Protein AF-A0AAD1RYR6-F1 (afdb_monomer)

Mean predicted aligned error: 15.23 Å

Foldseek 3Di:
DVQLVVLLVVLVVVVVVVVCVVCVDDDDDDDSVVVLVVLVVVLVVDDDVSVVVSCVSSPPPPPPPPPPVPPDDPPDPPPPPDPPPPPPPPPPPDD

Sequence (95 aa):
MASVNKSINTFSLNLYKELSSSNNEKSVFCSPISVASVLSMLNLGARGDTQRQIKKVLEFGEFTEARVKPPNRCENPAQGIQQTQRVQKQTVISL

Solvent-accessible surface area (backbone atoms only — not comparable to full-atom values): 6181 Å² total; per-residue (Å²): 115,71,66,58,56,50,22,50,48,55,35,34,53,52,52,49,49,55,51,46,74,74,37,85,88,57,92,85,83,82,60,54,68,61,54,51,49,53,49,52,57,46,35,75,75,41,62,73,68,60,22,53,49,46,48,58,60,49,44,56,74,82,72,69,70,70,79,72,67,70,80,71,73,88,76,60,101,77,85,80,83,78,82,88,71,73,78,76,73,68,81,78,79,82,128

InterPro domains:
  IPR023796 Serpin domain [PF00079] (7-72)
  IPR036186 Serpin superfamily [SSF56574] (2-65)
  IPR042178 Serpin superfamily, domain 1 [G3DSA:3.30.497.10] (1-94)

Organism: Pelobates cultripes (NCBI:txid61616)

Nearest PDB structures (foldseek):
  1hle-assembly1_A-2  TM=9.417E-01  e=2.358E-02  Equus caballus
  2h4p-assembly1_A  TM=8.601E-01  e=2.073E-02  Gallus gallus
  2h4q-assembly1_A  TM=8.969E-01  e=2.358E-02  Gallus gallus
  1m93-assembly1_A  TM=9.472E-01  e=4.487E-02  Cowpox virus
  1wz9-assembly2_B  TM=8.668E-01  e=8.539E-02  Homo sapiens

pLDDT: mean 72.31, std 17.41, range [44.0, 92.62]

Structure (mmCIF, N/CA/C/O backbone):
data_AF-A0AAD1RYR6-F1
#
_entry.id   AF-A0AAD1RYR6-F1
#
loop_
_atom_site.group_PDB
_atom_site.id
_atom_site.type_symbol
_atom_site.label_atom_id
_atom_site.label_alt_id
_atom_site.label_comp_id
_atom_site.label_asym_id
_atom_site.label_entity_id
_atom_site.label_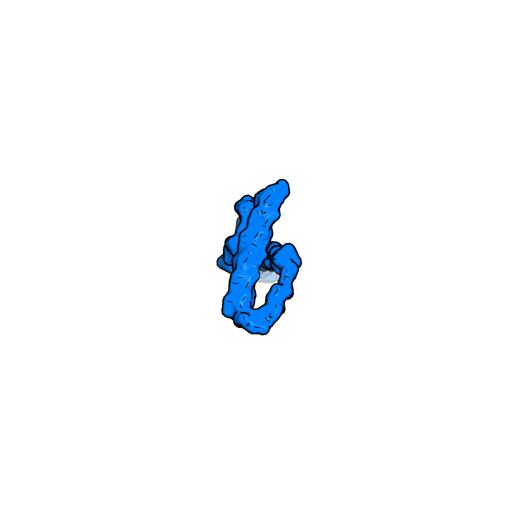seq_id
_atom_site.pdbx_PDB_ins_code
_atom_site.Cartn_x
_atom_site.Cartn_y
_atom_site.Cartn_z
_atom_site.occupancy
_atom_site.B_iso_or_equiv
_atom_site.auth_seq_id
_atom_site.auth_comp_id
_atom_site.auth_asym_id
_atom_site.auth_atom_id
_atom_site.pdbx_PDB_model_num
ATOM 1 N N . MET A 1 1 ? 13.921 8.420 4.347 1.00 57.31 1 MET A N 1
ATOM 2 C CA . MET A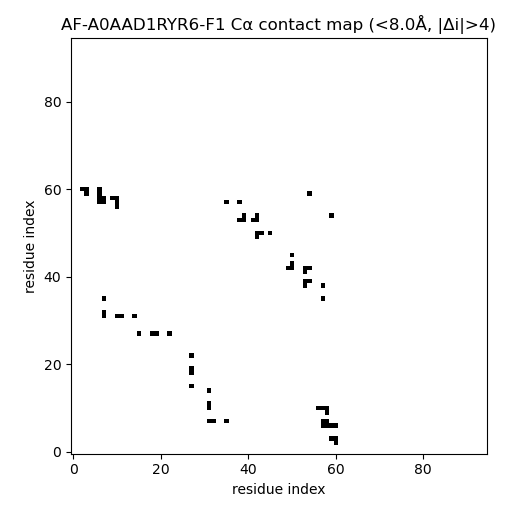 1 1 ? 12.772 7.570 4.747 1.00 57.31 1 MET A CA 1
ATOM 3 C C . MET A 1 1 ? 11.429 8.310 4.840 1.00 57.31 1 MET A C 1
ATOM 5 O O . MET A 1 1 ? 10.404 7.646 4.847 1.00 57.31 1 MET A O 1
ATOM 9 N N . ALA A 1 2 ? 11.385 9.652 4.832 1.00 66.62 2 ALA A N 1
ATOM 10 C CA . ALA A 1 2 ? 10.127 10.412 4.931 1.00 66.62 2 ALA A CA 1
ATOM 11 C C . ALA A 1 2 ? 9.098 10.120 3.813 1.00 66.62 2 ALA A C 1
ATOM 13 O O . ALA A 1 2 ? 7.899 10.139 4.071 1.00 66.62 2 ALA A O 1
ATOM 14 N N . SER A 1 3 ? 9.556 9.801 2.594 1.00 75.56 3 SER A N 1
ATOM 15 C CA . SER A 1 3 ? 8.677 9.482 1.455 1.00 75.56 3 SER A CA 1
ATOM 16 C C . SER A 1 3 ? 7.868 8.195 1.671 1.00 75.56 3 SER A C 1
ATOM 18 O O . SER A 1 3 ? 6.664 8.175 1.447 1.0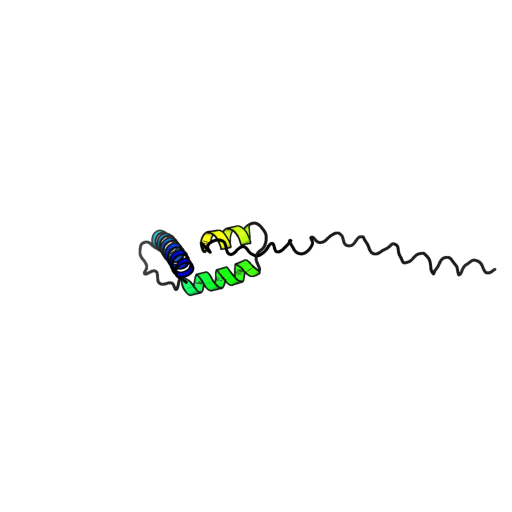0 75.56 3 SER A O 1
ATOM 20 N N . VAL A 1 4 ? 8.500 7.145 2.210 1.00 80.81 4 VAL A N 1
ATOM 21 C CA . VAL A 1 4 ? 7.856 5.839 2.448 1.00 80.81 4 VAL A CA 1
ATOM 22 C C . VAL A 1 4 ? 6.765 5.947 3.510 1.00 80.81 4 VAL A C 1
ATOM 24 O O . VAL A 1 4 ? 5.663 5.446 3.312 1.00 80.81 4 VAL A O 1
ATOM 27 N N . ASN A 1 5 ? 7.036 6.661 4.607 1.00 83.94 5 ASN A N 1
ATOM 28 C CA . ASN A 1 5 ? 6.039 6.886 5.655 1.00 83.94 5 ASN A CA 1
ATOM 29 C C . ASN A 1 5 ? 4.828 7.664 5.127 1.00 83.94 5 ASN A C 1
ATOM 31 O O . ASN A 1 5 ? 3.702 7.364 5.511 1.00 83.94 5 ASN A O 1
ATOM 35 N N . LYS A 1 6 ? 5.049 8.635 4.229 1.00 85.62 6 LYS A N 1
ATOM 36 C CA . LYS A 1 6 ? 3.968 9.383 3.581 1.00 85.62 6 LYS A CA 1
ATOM 37 C C . LYS A 1 6 ? 3.103 8.459 2.718 1.00 85.62 6 LYS A C 1
ATOM 39 O O . LYS A 1 6 ? 1.898 8.431 2.930 1.00 85.62 6 LYS A O 1
ATOM 44 N N . SER A 1 7 ? 3.710 7.670 1.830 1.00 86.19 7 SER A N 1
ATOM 45 C CA . SER A 1 7 ? 2.999 6.712 0.970 1.00 86.19 7 SER A CA 1
ATOM 46 C C . SER A 1 7 ? 2.204 5.679 1.770 1.00 86.19 7 SER A C 1
ATOM 48 O O . SER A 1 7 ? 1.020 5.478 1.516 1.00 86.19 7 SER A O 1
ATOM 50 N N . ILE A 1 8 ? 2.825 5.064 2.785 1.00 88.00 8 ILE A N 1
ATOM 51 C CA . ILE A 1 8 ? 2.154 4.081 3.646 1.00 88.00 8 ILE A CA 1
ATOM 52 C C . ILE A 1 8 ? 0.993 4.735 4.392 1.00 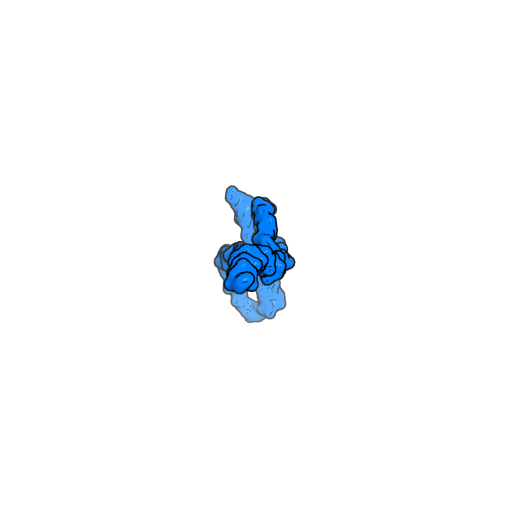88.00 8 ILE A C 1
ATOM 54 O O . ILE A 1 8 ? -0.070 4.129 4.481 1.00 88.00 8 ILE A O 1
ATOM 58 N N . ASN A 1 9 ? 1.151 5.960 4.903 1.00 89.44 9 ASN A N 1
ATOM 59 C CA . ASN A 1 9 ? 0.072 6.663 5.594 1.00 89.44 9 ASN A CA 1
ATOM 60 C C . ASN A 1 9 ? -1.105 6.955 4.648 1.00 89.44 9 ASN A C 1
ATOM 62 O O . ASN A 1 9 ? -2.238 6.601 4.968 1.00 89.44 9 ASN A O 1
ATOM 66 N N . THR A 1 10 ? -0.856 7.493 3.450 1.00 89.56 10 THR A N 1
ATOM 67 C CA . THR A 1 10 ? -1.932 7.726 2.475 1.00 89.56 10 THR A CA 1
ATOM 68 C C . THR A 1 10 ? -2.644 6.428 2.093 1.00 89.56 10 THR A C 1
ATOM 70 O O . THR A 1 10 ? -3.874 6.370 2.123 1.00 89.56 10 THR A O 1
ATOM 73 N N . PHE A 1 11 ? -1.886 5.363 1.807 1.00 89.69 11 PHE A N 1
ATOM 74 C CA . PHE A 1 11 ? -2.439 4.037 1.541 1.00 89.69 11 PHE A CA 1
ATOM 75 C C . PHE A 1 11 ? -3.288 3.533 2.717 1.00 89.69 11 PHE A C 1
ATOM 77 O O . PHE A 1 11 ? -4.408 3.076 2.508 1.00 89.69 11 PHE A O 1
ATOM 84 N N . SER A 1 12 ? -2.796 3.673 3.952 1.00 90.50 12 SER A N 1
ATOM 85 C CA . SER A 1 12 ? -3.505 3.265 5.175 1.00 90.50 12 SER A CA 1
ATOM 86 C C . SER A 1 12 ? -4.842 3.984 5.319 1.00 90.50 12 SER A C 1
ATOM 88 O O . SER A 1 12 ? -5.852 3.353 5.620 1.00 90.50 12 SER A O 1
ATOM 90 N N . LEU A 1 13 ? -4.856 5.299 5.088 1.00 90.75 13 LEU A N 1
ATOM 91 C CA . LEU A 1 13 ? -6.065 6.114 5.171 1.00 90.75 13 LEU A CA 1
ATOM 92 C C . LEU A 1 13 ? -7.075 5.727 4.090 1.00 90.75 13 LEU A C 1
ATOM 94 O O . LEU A 1 13 ? -8.263 5.626 4.383 1.00 90.75 13 LEU A O 1
ATOM 98 N N . ASN A 1 14 ? -6.615 5.486 2.861 1.00 90.38 14 ASN A N 1
ATOM 99 C CA . ASN A 1 14 ? -7.479 5.045 1.768 1.00 90.38 14 ASN A CA 1
ATOM 100 C C . ASN A 1 14 ? -8.050 3.646 2.042 1.00 90.38 14 ASN A C 1
ATOM 102 O O . ASN A 1 14 ? -9.252 3.442 1.907 1.00 90.38 14 ASN A O 1
ATOM 106 N N . LEU A 1 15 ? -7.219 2.712 2.514 1.00 89.75 15 LEU A N 1
ATOM 107 C CA . LEU A 1 15 ? -7.645 1.371 2.907 1.00 89.75 15 LEU A CA 1
ATOM 108 C C . LEU A 1 15 ? -8.690 1.424 4.027 1.00 89.75 15 LEU A C 1
ATOM 110 O O . LEU A 1 15 ? -9.718 0.761 3.942 1.00 89.75 15 LEU A O 1
ATOM 114 N N . TYR A 1 16 ? -8.449 2.227 5.065 1.00 89.81 16 TYR A N 1
ATOM 115 C CA . TYR A 1 16 ? -9.380 2.348 6.182 1.00 89.81 16 TYR A CA 1
ATOM 116 C C . TYR A 1 16 ? -10.701 2.99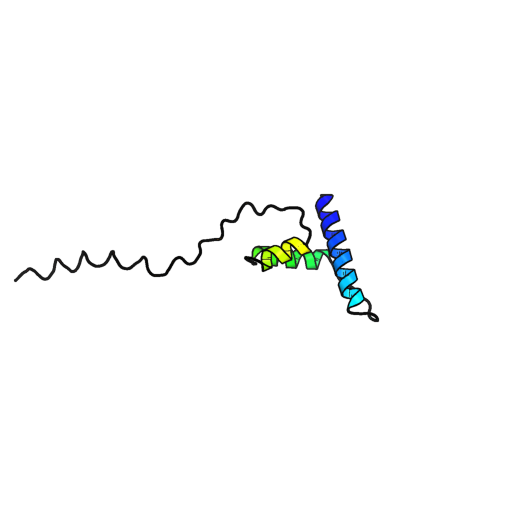4 5.760 1.00 89.81 16 TYR A C 1
ATOM 118 O O . TYR A 1 16 ? -11.753 2.543 6.199 1.00 89.81 16 TYR A O 1
ATOM 126 N N . LYS A 1 17 ? -10.667 4.002 4.875 1.00 89.88 17 LYS A N 1
ATOM 127 C CA . LYS A 1 17 ? -11.880 4.593 4.294 1.00 89.88 17 LYS A CA 1
ATOM 128 C C . LYS A 1 17 ? -12.717 3.534 3.585 1.00 89.88 17 LYS A C 1
ATOM 130 O O . LYS A 1 17 ? -13.869 3.360 3.961 1.00 89.88 17 LYS A O 1
ATOM 135 N N . GLU A 1 18 ? -12.124 2.772 2.669 1.00 89.56 18 GLU A N 1
ATOM 136 C CA . GLU A 1 18 ? -12.823 1.698 1.949 1.00 89.56 18 GLU A CA 1
ATOM 137 C C . GLU A 1 18 ? -13.386 0.633 2.900 1.00 89.56 18 GLU A C 1
ATOM 139 O O . GLU A 1 18 ? -14.556 0.255 2.816 1.00 89.56 18 GLU A O 1
ATOM 144 N N . LEU A 1 19 ? -12.585 0.195 3.876 1.00 87.88 19 LEU A N 1
ATOM 145 C CA . LEU A 1 19 ? -13.031 -0.781 4.868 1.00 87.88 19 LEU A CA 1
ATOM 146 C C . LEU A 1 19 ? -14.171 -0.235 5.737 1.00 87.88 19 LEU A C 1
ATOM 148 O O . LEU A 1 19 ? -15.132 -0.960 5.990 1.00 87.88 19 LEU A O 1
ATOM 152 N N . SER A 1 20 ? -14.106 1.032 6.150 1.00 85.38 20 SER A N 1
ATOM 153 C CA . SER A 1 20 ? -15.154 1.679 6.945 1.00 85.38 20 SER A CA 1
ATOM 154 C C . SER A 1 20 ? -16.449 1.870 6.154 1.00 85.38 20 SER A C 1
ATOM 156 O O . SER A 1 20 ? -17.524 1.581 6.670 1.00 85.38 20 SER A O 1
ATOM 158 N N . SER A 1 21 ? -16.352 2.254 4.876 1.00 85.31 21 SER A N 1
ATOM 159 C CA . SER A 1 21 ? -17.500 2.368 3.975 1.00 85.31 21 SER A CA 1
ATOM 160 C C . SER A 1 21 ? -18.160 1.011 3.722 1.00 85.31 21 SER A C 1
ATOM 162 O O . SER A 1 21 ? -19.379 0.940 3.584 1.00 85.31 21 SER A O 1
ATOM 164 N N . SER A 1 22 ? -17.373 -0.070 3.706 1.00 79.69 22 SER A N 1
ATOM 165 C CA . SER A 1 22 ? -17.887 -1.434 3.537 1.00 79.69 22 SER A CA 1
ATOM 166 C C . SER A 1 22 ? -18.527 -2.032 4.801 1.00 79.69 22 SER A C 1
ATOM 168 O O . SER A 1 22 ? -19.399 -2.890 4.689 1.00 79.69 22 SER A O 1
ATOM 170 N N . ASN A 1 23 ? -18.123 -1.595 6.002 1.00 71.81 23 ASN A N 1
ATOM 171 C CA . ASN A 1 23 ? -18.519 -2.194 7.284 1.00 71.81 23 ASN A CA 1
ATOM 172 C C . ASN A 1 23 ? -19.052 -1.142 8.269 1.00 71.81 23 ASN A C 1
ATOM 174 O O . ASN A 1 23 ? -18.473 -0.930 9.333 1.00 71.81 23 ASN A O 1
ATOM 178 N N . ASN A 1 24 ? -20.195 -0.532 7.936 1.00 66.69 24 ASN A N 1
ATOM 179 C CA . ASN A 1 24 ? -20.818 0.566 8.694 1.00 66.69 24 ASN A CA 1
ATOM 180 C C . ASN A 1 24 ? -21.063 0.296 10.199 1.00 66.69 24 ASN A C 1
ATOM 182 O O . ASN A 1 24 ? -21.277 1.246 10.941 1.00 66.69 24 ASN A O 1
ATOM 186 N N . GLU A 1 25 ? -21.009 -0.956 10.674 1.00 63.41 25 GLU A N 1
ATOM 187 C CA . GLU A 1 25 ? -21.367 -1.308 12.062 1.00 63.41 25 GLU A CA 1
ATOM 188 C C . GLU A 1 25 ? -20.351 -2.207 12.792 1.00 63.41 25 GLU A C 1
ATOM 190 O O . GLU A 1 25 ? -20.627 -2.686 13.892 1.00 63.41 25 GLU A O 1
ATOM 195 N N . LYS A 1 26 ? -19.169 -2.470 12.213 1.00 74.31 26 LYS A N 1
ATOM 196 C CA . LYS A 1 26 ? -18.177 -3.389 12.807 1.00 74.31 26 LYS A CA 1
ATOM 197 C C . LYS A 1 26 ? -16.814 -2.727 12.956 1.00 74.31 26 LYS A C 1
ATOM 199 O O . LYS A 1 26 ? -16.364 -2.001 12.076 1.00 74.31 26 LYS A O 1
ATOM 204 N N . SER A 1 27 ? -16.132 -3.009 14.066 1.00 74.12 27 SER A N 1
ATOM 205 C CA . SER A 1 27 ? -14.772 -2.528 14.314 1.00 74.12 27 SER A CA 1
ATOM 206 C C . SER A 1 27 ? -13.821 -3.010 13.215 1.00 74.12 27 SER A C 1
ATOM 208 O O . SER A 1 27 ? -13.624 -4.210 13.030 1.00 74.12 27 SER A O 1
ATOM 210 N N . VAL A 1 28 ? -13.217 -2.066 12.495 1.00 79.75 28 VAL A N 1
ATOM 211 C CA . VAL A 1 28 ? -12.219 -2.341 11.459 1.00 79.75 28 VAL A CA 1
ATOM 212 C C . VAL A 1 28 ? -10.833 -2.300 12.101 1.00 79.75 28 VAL A C 1
ATOM 214 O O . VAL A 1 28 ? -10.372 -1.243 12.523 1.00 79.75 28 VAL A O 1
ATOM 217 N N . PHE A 1 29 ? -10.152 -3.445 12.163 1.00 82.00 29 PHE A N 1
ATOM 218 C CA . PHE A 1 29 ? -8.760 -3.534 12.607 1.00 82.00 29 PHE A CA 1
ATOM 219 C C . PHE A 1 29 ? -7.912 -4.191 11.519 1.00 82.00 29 PHE A C 1
ATOM 221 O O . PHE A 1 29 ? -8.143 -5.341 11.149 1.00 82.00 29 PHE A O 1
ATOM 228 N N . CYS A 1 30 ? -6.930 -3.461 10.990 1.00 84.12 30 CYS A N 1
ATOM 229 C CA . CYS A 1 30 ? -5.980 -3.993 10.017 1.00 84.12 30 CYS A CA 1
ATOM 230 C C . CYS A 1 30 ? -4.584 -3.397 10.233 1.00 84.12 30 CYS A C 1
ATOM 232 O O . CYS A 1 30 ? -4.446 -2.283 10.738 1.00 84.12 30 CYS A O 1
ATOM 234 N N . SER A 1 31 ? -3.546 -4.139 9.835 1.00 90.69 31 SER A N 1
ATOM 235 C CA . SER A 1 31 ? -2.167 -3.641 9.811 1.00 90.69 31 SER A CA 1
ATOM 236 C C . SER A 1 31 ? -1.814 -3.181 8.393 1.00 90.69 31 SER A C 1
ATOM 238 O O . SER A 1 31 ? -1.603 -4.030 7.520 1.00 90.69 31 SER A O 1
ATOM 240 N N . PRO A 1 32 ? -1.722 -1.866 8.130 1.00 87.25 32 PRO A N 1
ATOM 241 C CA . PRO A 1 32 ? -1.501 -1.368 6.776 1.00 87.25 32 PRO A CA 1
ATOM 242 C C . PRO A 1 32 ? -0.115 -1.714 6.228 1.00 87.25 32 PRO A C 1
ATOM 244 O O . PRO A 1 32 ? 0.022 -1.975 5.036 1.00 87.25 32 PRO A O 1
ATOM 247 N N . ILE A 1 33 ? 0.908 -1.777 7.088 1.00 88.75 33 ILE A N 1
ATOM 248 C CA . ILE A 1 33 ? 2.266 -2.166 6.682 1.00 88.75 33 ILE A CA 1
ATOM 249 C C . ILE A 1 33 ? 2.275 -3.614 6.191 1.00 88.75 33 ILE A C 1
ATOM 251 O O . ILE A 1 33 ? 2.851 -3.895 5.147 1.00 88.75 33 ILE A O 1
ATOM 255 N N . SER A 1 34 ? 1.593 -4.521 6.899 1.00 91.81 34 SER A N 1
ATOM 256 C CA . SER A 1 34 ? 1.516 -5.932 6.504 1.00 91.81 34 SER A CA 1
ATOM 257 C C . SER A 1 34 ? 0.856 -6.099 5.131 1.00 91.81 34 SER A C 1
ATOM 259 O O . SER A 1 34 ? 1.405 -6.757 4.246 1.00 91.81 34 SER A O 1
ATOM 261 N N . VAL A 1 35 ? -0.279 -5.425 4.910 1.00 90.12 35 VAL A N 1
ATOM 262 C CA . VAL A 1 35 ? -0.970 -5.439 3.611 1.00 90.12 35 VAL A CA 1
ATOM 263 C C . VAL A 1 35 ? -0.071 -4.863 2.513 1.00 90.12 35 VAL A C 1
ATOM 265 O O . VAL A 1 35 ? 0.050 -5.459 1.442 1.00 90.12 35 VAL A O 1
ATOM 268 N N . ALA A 1 36 ? 0.618 -3.754 2.790 1.00 89.50 36 ALA A N 1
ATOM 269 C CA . ALA A 1 36 ? 1.559 -3.160 1.851 1.00 89.50 36 ALA A CA 1
ATOM 270 C C . ALA A 1 36 ? 2.719 -4.109 1.500 1.00 89.50 36 ALA A C 1
ATOM 272 O O . ALA A 1 36 ? 3.103 -4.199 0.334 1.00 89.50 36 ALA A O 1
ATOM 273 N N . SER A 1 37 ? 3.251 -4.862 2.467 1.00 89.12 37 SER A N 1
ATOM 274 C CA . SER A 1 37 ? 4.319 -5.845 2.243 1.00 89.12 37 SER A CA 1
ATOM 275 C C . SER A 1 37 ? 3.876 -7.000 1.345 1.00 89.12 37 SER A C 1
ATOM 277 O O . SER A 1 37 ? 4.594 -7.350 0.408 1.00 89.12 37 SER A O 1
ATOM 279 N N . VAL A 1 38 ? 2.683 -7.558 1.577 1.00 92.62 38 VAL A N 1
ATOM 280 C CA . VAL A 1 38 ? 2.135 -8.623 0.720 1.00 92.62 38 VAL A CA 1
ATOM 281 C C . VAL A 1 38 ? 1.913 -8.102 -0.697 1.00 92.62 38 VAL A C 1
ATOM 283 O O . VAL A 1 38 ? 2.349 -8.733 -1.657 1.00 92.62 38 VAL A O 1
ATOM 286 N N . LEU A 1 39 ? 1.313 -6.919 -0.845 1.00 89.38 39 LEU A N 1
ATOM 287 C CA . LEU A 1 39 ? 1.123 -6.291 -2.152 1.00 89.38 39 LEU A CA 1
ATOM 288 C C . LEU A 1 39 ? 2.459 -5.977 -2.845 1.00 89.38 39 LEU A C 1
ATOM 290 O O . LEU A 1 39 ? 2.565 -6.135 -4.057 1.00 89.38 39 LEU A O 1
ATOM 294 N N . SER A 1 40 ? 3.502 -5.613 -2.098 1.00 88.94 40 SER A N 1
ATOM 295 C CA . SER A 1 40 ? 4.854 -5.430 -2.648 1.00 88.94 40 SER A CA 1
ATOM 296 C C . SER A 1 40 ? 5.402 -6.734 -3.227 1.00 88.94 40 SER A C 1
ATOM 298 O O . SER A 1 40 ? 5.907 -6.749 -4.347 1.00 88.94 40 SER A O 1
ATOM 300 N N . MET A 1 41 ? 5.261 -7.844 -2.498 1.00 89.25 41 MET A N 1
ATOM 301 C CA . MET A 1 41 ? 5.683 -9.164 -2.971 1.00 89.25 41 MET A CA 1
ATOM 302 C C . MET A 1 41 ? 4.863 -9.616 -4.188 1.00 89.25 41 MET A C 1
ATOM 304 O O . MET A 1 41 ? 5.421 -10.143 -5.149 1.00 89.25 41 MET A O 1
ATOM 308 N N . LEU A 1 42 ? 3.556 -9.346 -4.191 1.00 90.62 42 LEU A N 1
ATOM 309 C CA . LEU A 1 42 ? 2.688 -9.609 -5.337 1.00 90.62 42 LEU A CA 1
ATOM 310 C C . LEU A 1 42 ? 3.072 -8.762 -6.552 1.00 90.62 42 LEU A C 1
ATOM 312 O O . LEU A 1 42 ? 3.034 -9.273 -7.666 1.00 90.62 42 LEU A O 1
ATOM 316 N N . ASN A 1 43 ? 3.495 -7.509 -6.362 1.00 88.00 43 ASN A N 1
ATOM 317 C CA . ASN A 1 43 ? 3.974 -6.665 -7.456 1.00 88.00 43 ASN A CA 1
ATOM 318 C C . ASN A 1 43 ? 5.186 -7.283 -8.168 1.00 88.00 43 ASN A C 1
ATOM 320 O O . ASN A 1 43 ? 5.257 -7.220 -9.390 1.00 88.00 43 ASN A O 1
ATOM 324 N N . LEU A 1 44 ? 6.098 -7.919 -7.422 1.00 87.19 44 LEU A N 1
ATOM 325 C CA . LEU A 1 44 ? 7.274 -8.591 -7.990 1.00 87.19 44 LEU A CA 1
ATOM 326 C C . LEU A 1 44 ? 6.904 -9.813 -8.850 1.00 87.19 44 LEU A C 1
ATOM 328 O O . LEU A 1 44 ? 7.629 -10.148 -9.784 1.00 87.19 44 LEU A O 1
ATOM 332 N N . GLY A 1 45 ? 5.785 -10.479 -8.544 1.00 87.56 45 GLY A N 1
ATOM 333 C CA . GLY A 1 45 ? 5.256 -11.601 -9.329 1.00 87.56 45 GLY A CA 1
ATOM 334 C C . GLY A 1 45 ? 4.236 -11.202 -10.405 1.00 87.56 45 GLY A C 1
ATOM 335 O O . GLY A 1 45 ? 3.953 -11.988 -11.310 1.00 87.56 45 GLY A O 1
ATOM 336 N N . ALA A 1 46 ? 3.671 -9.997 -10.322 1.00 88.50 46 ALA A N 1
ATOM 337 C CA . ALA A 1 46 ? 2.654 -9.502 -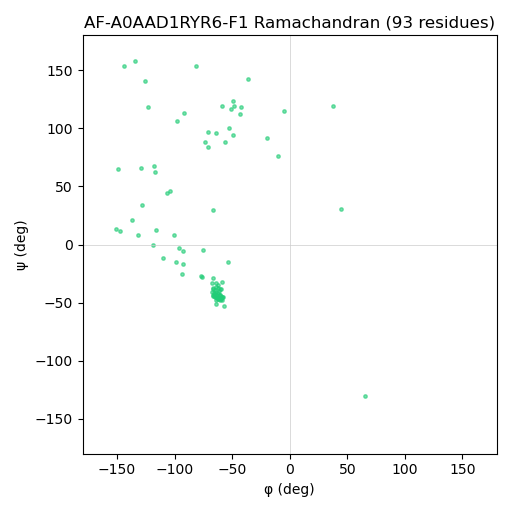11.239 1.00 88.50 46 ALA A CA 1
ATOM 338 C C . ALA A 1 46 ? 3.276 -8.957 -12.532 1.00 88.50 46 ALA A C 1
ATOM 340 O O . ALA A 1 46 ? 4.413 -8.494 -12.569 1.00 88.50 46 ALA A O 1
ATOM 341 N N . ARG A 1 47 ? 2.507 -8.985 -13.625 1.00 86.88 47 ARG A N 1
ATOM 342 C CA . ARG A 1 47 ? 2.921 -8.437 -14.926 1.00 86.88 47 ARG A CA 1
ATOM 343 C C . ARG A 1 47 ? 1.792 -7.609 -15.531 1.00 86.88 47 ARG A C 1
ATOM 345 O O . ARG A 1 47 ? 0.623 -7.797 -15.200 1.00 86.88 47 ARG A O 1
ATOM 352 N N . GLY A 1 48 ? 2.147 -6.703 -16.439 1.00 88.69 48 GLY A N 1
ATOM 353 C CA . GLY A 1 48 ? 1.178 -5.915 -17.201 1.00 88.69 48 GLY A CA 1
ATOM 354 C C . GLY A 1 48 ? 0.362 -4.968 -16.320 1.00 88.69 48 GLY A C 1
ATOM 355 O O . GLY A 1 48 ? 0.917 -4.207 -15.526 1.00 88.69 48 GLY A O 1
ATOM 356 N N . ASP A 1 49 ? -0.958 -4.991 -16.482 1.00 88.75 49 ASP A N 1
ATOM 357 C CA . ASP A 1 49 ? -1.844 -4.014 -15.841 1.00 88.75 49 ASP A CA 1
ATOM 358 C C . ASP A 1 49 ? -2.058 -4.286 -14.352 1.00 88.75 49 ASP A C 1
ATOM 360 O O . ASP A 1 49 ? -2.204 -3.343 -13.576 1.00 88.75 49 ASP A O 1
ATOM 364 N N . THR A 1 50 ? -1.956 -5.545 -13.926 1.00 89.00 50 THR A N 1
ATOM 365 C CA . THR A 1 50 ? -2.011 -5.924 -12.509 1.00 89.00 50 THR A CA 1
ATOM 366 C C . THR A 1 50 ? -0.860 -5.295 -11.722 1.00 89.00 50 THR A C 1
ATOM 368 O O . THR A 1 50 ? -1.088 -4.668 -10.691 1.00 89.00 50 THR A O 1
ATOM 371 N N . GLN A 1 51 ? 0.369 -5.372 -12.243 1.00 87.75 51 GLN A N 1
ATOM 372 C CA . GLN A 1 51 ? 1.551 -4.744 -11.635 1.00 87.75 51 GLN A CA 1
ATOM 373 C C . GLN A 1 51 ? 1.378 -3.219 -11.534 1.00 87.75 51 GLN A C 1
ATOM 375 O O . GLN A 1 51 ? 1.625 -2.611 -10.493 1.00 87.75 51 GLN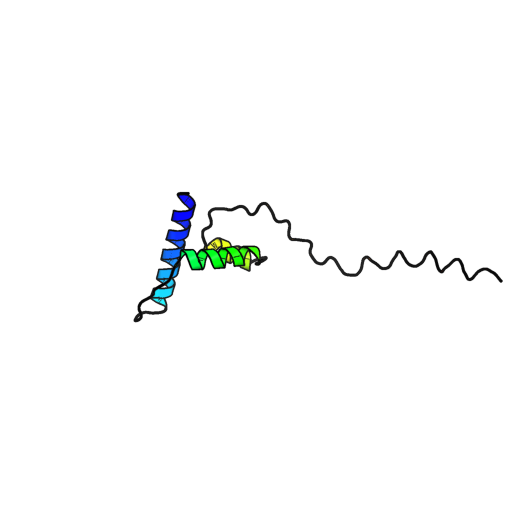 A O 1
ATOM 380 N N . ARG A 1 52 ? 0.867 -2.584 -12.599 1.00 87.31 52 ARG A N 1
ATOM 381 C CA . ARG A 1 52 ? 0.590 -1.138 -12.604 1.00 87.31 52 ARG A CA 1
ATOM 382 C C . ARG A 1 52 ? -0.426 -0.726 -11.542 1.00 87.31 52 ARG A C 1
ATOM 384 O O . ARG A 1 52 ? -0.221 0.287 -10.877 1.00 87.31 52 ARG A O 1
ATOM 391 N N . GLN A 1 53 ? -1.505 -1.489 -11.382 1.00 89.19 53 GLN A N 1
ATOM 392 C CA . GLN A 1 53 ? -2.529 -1.196 -10.381 1.00 89.19 53 GLN A CA 1
ATOM 393 C C . GLN A 1 53 ? -1.989 -1.356 -8.957 1.00 89.19 53 GLN A C 1
ATOM 395 O O . GLN A 1 53 ? -2.194 -0.460 -8.139 1.00 89.19 53 GLN A O 1
ATOM 400 N N . ILE A 1 54 ? -1.236 -2.425 -8.677 1.00 89.31 54 ILE A N 1
ATOM 401 C CA . ILE A 1 54 ? -0.634 -2.652 -7.355 1.00 89.31 54 ILE A CA 1
ATOM 402 C C . ILE A 1 54 ? 0.317 -1.504 -6.993 1.00 89.31 54 ILE A C 1
ATOM 404 O O . ILE A 1 54 ? 0.211 -0.918 -5.914 1.00 89.31 54 ILE A O 1
ATOM 408 N N . LYS A 1 55 ? 1.196 -1.119 -7.924 1.00 86.62 55 LYS A N 1
ATOM 409 C CA . LYS A 1 55 ? 2.125 -0.002 -7.725 1.00 86.62 55 LYS A CA 1
ATOM 410 C C . LYS A 1 55 ? 1.405 1.329 -7.485 1.00 86.62 55 LYS A C 1
ATOM 412 O O . LYS A 1 55 ? 1.849 2.116 -6.652 1.00 86.62 55 LYS A O 1
ATOM 417 N N . LYS A 1 56 ? 0.293 1.571 -8.189 1.00 87.19 56 LYS A N 1
ATOM 418 C CA . LYS A 1 56 ? -0.532 2.774 -8.015 1.00 87.19 56 LYS A CA 1
ATOM 419 C C . LYS A 1 56 ? -1.160 2.830 -6.621 1.00 87.19 56 LYS A C 1
ATOM 421 O O . LYS A 1 56 ? -1.124 3.880 -5.993 1.00 87.19 56 LYS A O 1
ATOM 426 N N . VAL A 1 57 ? -1.719 1.716 -6.148 1.00 86.56 57 VAL A N 1
ATOM 427 C CA . VAL A 1 57 ? -2.414 1.645 -4.851 1.00 86.56 57 VAL A CA 1
ATOM 428 C C . VAL A 1 57 ? -1.457 1.850 -3.678 1.00 86.56 57 VAL A C 1
ATOM 430 O O . VAL A 1 57 ? -1.812 2.518 -2.714 1.00 86.56 57 VAL A O 1
ATOM 433 N N . LEU A 1 58 ? -0.233 1.328 -3.764 1.00 82.75 58 LEU A N 1
ATOM 434 C CA . LEU A 1 58 ? 0.763 1.463 -2.696 1.00 82.75 58 LEU A CA 1
ATOM 435 C C . LEU A 1 58 ? 1.407 2.854 -2.621 1.00 82.75 58 LEU A C 1
ATOM 437 O O . LEU A 1 58 ? 2.222 3.091 -1.730 1.00 82.75 58 LEU A O 1
ATOM 441 N N . GLU A 1 59 ? 1.084 3.752 -3.563 1.00 73.25 59 GLU A N 1
ATOM 442 C CA . GLU A 1 59 ? 1.696 5.078 -3.713 1.00 73.25 59 GLU A CA 1
ATOM 443 C C . GLU A 1 59 ? 3.224 5.048 -3.586 1.00 73.25 59 GLU A C 1
ATOM 445 O O . GLU A 1 59 ? 3.833 6.006 -3.104 1.00 73.25 59 GLU A O 1
ATOM 450 N N . PHE A 1 60 ? 3.862 3.940 -3.981 1.00 67.06 60 PHE A N 1
ATOM 451 C CA . PHE A 1 60 ? 5.310 3.815 -3.947 1.00 67.06 60 PHE A CA 1
ATOM 452 C C . PHE A 1 60 ? 5.872 4.842 -4.921 1.00 67.06 60 PHE A C 1
ATOM 454 O O . PHE A 1 60 ? 5.908 4.601 -6.130 1.00 67.06 60 PHE A O 1
ATOM 461 N N . GLY A 1 61 ? 6.243 6.009 -4.379 1.00 57.53 61 GLY A N 1
ATOM 462 C CA . GLY A 1 61 ? 6.791 7.127 -5.130 1.00 57.53 61 GLY A CA 1
ATOM 463 C C . GLY A 1 61 ? 7.877 6.579 -6.023 1.00 57.53 61 GLY A C 1
ATOM 464 O O . GLY A 1 61 ? 8.771 5.926 -5.499 1.00 57.53 61 GLY A O 1
ATOM 465 N N . GLU A 1 62 ? 7.681 6.748 -7.332 1.00 51.19 62 GLU A N 1
ATOM 466 C CA . GLU A 1 62 ? 8.384 6.087 -8.429 1.00 51.19 62 GLU A CA 1
ATOM 467 C C . GLU A 1 62 ? 9.616 5.287 -7.992 1.00 51.19 62 GLU A C 1
ATOM 469 O O . GLU A 1 62 ? 10.754 5.678 -8.234 1.00 51.19 62 GLU A O 1
ATOM 474 N N . PHE A 1 63 ? 9.410 4.109 -7.398 1.00 51.75 63 PHE A N 1
ATOM 475 C CA . PHE A 1 63 ? 10.427 3.080 -7.482 1.00 51.75 63 PHE A CA 1
ATOM 476 C C . PHE A 1 63 ? 10.340 2.653 -8.932 1.00 51.75 63 PHE A C 1
ATOM 478 O O . PHE A 1 63 ? 9.534 1.803 -9.314 1.00 51.75 63 PHE A O 1
ATOM 485 N N . THR A 1 64 ? 11.030 3.407 -9.788 1.00 44.00 64 THR A N 1
ATOM 486 C CA . THR A 1 64 ? 11.414 2.990 -11.120 1.00 44.00 64 THR A CA 1
ATOM 487 C C . THR A 1 64 ? 12.046 1.633 -10.927 1.00 44.00 64 THR A C 1
ATOM 489 O O . THR A 1 64 ? 13.219 1.514 -10.585 1.00 44.00 64 THR A O 1
ATOM 492 N N . GLU A 1 65 ? 11.222 0.605 -11.093 1.00 51.62 65 GLU A N 1
ATOM 493 C CA . GLU A 1 65 ? 11.678 -0.698 -11.504 1.00 51.62 65 GLU A CA 1
ATOM 494 C C . GLU A 1 65 ? 12.469 -0.386 -12.765 1.00 51.62 65 GLU A C 1
ATOM 496 O O . GLU A 1 65 ? 11.897 -0.014 -13.796 1.00 51.62 65 GLU A O 1
ATOM 501 N N . ALA A 1 66 ? 13.794 -0.339 -12.605 1.00 48.72 66 ALA A N 1
ATOM 502 C CA . ALA A 1 66 ? 14.744 -0.189 -13.683 1.00 48.72 66 ALA A CA 1
ATOM 503 C C . ALA A 1 66 ? 14.246 -1.114 -14.774 1.00 48.72 66 ALA A C 1
ATOM 505 O O . ALA A 1 66 ? 14.168 -2.305 -14.492 1.00 48.72 66 ALA A O 1
ATOM 506 N N . ARG A 1 67 ? 13.790 -0.544 -15.907 1.00 44.56 67 ARG A N 1
ATOM 507 C CA . ARG A 1 67 ? 13.124 -1.239 -17.017 1.00 44.56 67 ARG A CA 1
ATOM 508 C C . ARG A 1 67 ? 13.427 -2.731 -16.957 1.00 44.56 67 ARG A C 1
ATOM 510 O O . ARG A 1 67 ? 14.425 -3.173 -17.526 1.00 44.56 67 ARG A O 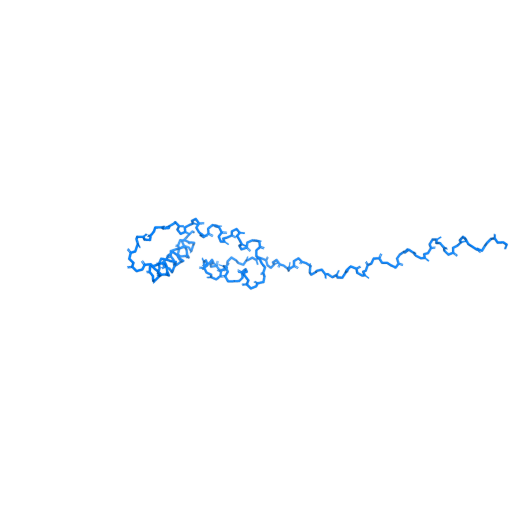1
ATOM 517 N N . VAL A 1 68 ? 12.579 -3.513 -16.292 1.00 55.66 68 VAL A N 1
ATOM 518 C CA . VAL A 1 68 ? 12.617 -4.949 -16.505 1.00 55.66 68 VAL A CA 1
ATOM 519 C C . VAL A 1 68 ? 11.993 -5.061 -17.876 1.00 55.66 68 VAL A C 1
ATOM 521 O O . VAL A 1 68 ? 10.771 -5.086 -18.030 1.00 55.66 68 VAL A O 1
ATOM 524 N N . LYS A 1 69 ? 12.858 -4.965 -18.898 1.00 47.88 69 LYS A N 1
ATOM 525 C CA . LYS A 1 69 ? 12.549 -5.347 -20.267 1.00 47.88 69 LYS A CA 1
ATOM 526 C C . LYS A 1 69 ? 11.785 -6.654 -20.099 1.00 47.88 69 LYS A C 1
ATOM 528 O O . LYS A 1 69 ? 12.335 -7.548 -19.453 1.00 47.88 69 LYS A O 1
ATOM 533 N N . PRO A 1 70 ? 10.510 -6.720 -20.522 1.00 53.75 70 PRO A N 1
ATOM 534 C CA . PRO A 1 70 ? 9.682 -7.877 -20.236 1.00 53.75 70 PRO A CA 1
ATOM 535 C C . PRO A 1 70 ? 10.500 -9.106 -20.624 1.00 53.75 70 PRO A C 1
ATOM 537 O O . PRO A 1 70 ? 10.981 -9.115 -21.762 1.00 53.75 70 PRO A O 1
ATOM 540 N N . PRO A 1 71 ? 10.742 -10.075 -19.710 1.00 54.66 71 PRO A N 1
ATOM 541 C CA . PRO A 1 71 ? 11.394 -11.306 -20.094 1.00 54.66 71 PRO A CA 1
ATOM 542 C C . PRO A 1 71 ? 10.613 -11.815 -21.283 1.00 54.66 71 PRO A C 1
ATOM 544 O O . PRO A 1 71 ? 9.390 -11.981 -21.187 1.00 54.66 71 PRO A O 1
ATOM 547 N N . ASN A 1 72 ? 11.355 -11.850 -22.383 1.00 55.50 72 ASN A N 1
ATOM 548 C CA . ASN A 1 72 ? 11.075 -12.342 -23.709 1.00 55.50 72 ASN A CA 1
ATOM 549 C C . ASN A 1 72 ? 9.706 -13.011 -23.726 1.00 55.50 72 ASN A C 1
ATOM 551 O O . ASN A 1 72 ? 9.481 -14.028 -23.065 1.00 55.50 72 ASN A O 1
ATOM 555 N N . ARG A 1 73 ? 8.788 -12.409 -24.484 1.00 51.34 73 ARG A N 1
ATOM 556 C CA . ARG A 1 73 ? 7.638 -13.114 -25.044 1.00 51.34 73 ARG A CA 1
ATOM 557 C C . ARG A 1 73 ? 8.100 -14.529 -25.420 1.00 51.34 73 ARG A C 1
ATOM 559 O O . ARG A 1 73 ? 9.226 -14.676 -25.892 1.00 51.34 73 ARG A O 1
ATOM 566 N N . CYS A 1 74 ? 7.261 -15.546 -25.224 1.00 49.00 74 CYS A N 1
ATOM 567 C CA . CYS A 1 74 ? 7.449 -16.808 -25.932 1.00 49.00 74 CYS A CA 1
ATOM 568 C C . CYS A 1 74 ? 7.453 -16.483 -27.432 1.00 49.00 74 CYS A C 1
ATOM 570 O O . CYS A 1 74 ? 6.405 -16.429 -28.069 1.00 49.00 74 CYS A O 1
ATOM 572 N N . GLU A 1 75 ? 8.619 -16.166 -27.981 1.00 45.09 75 GLU A N 1
ATOM 573 C CA . GLU A 1 75 ? 8.868 -16.218 -29.402 1.00 45.09 75 GLU A CA 1
ATOM 574 C C . GLU A 1 75 ? 8.898 -17.705 -29.715 1.00 45.09 75 GLU A C 1
ATOM 576 O O . GLU A 1 75 ? 9.860 -18.397 -29.413 1.00 45.09 75 GLU A O 1
ATOM 581 N N . ASN A 1 76 ? 7.742 -18.177 -30.182 1.00 46.00 76 ASN A N 1
ATOM 582 C CA . ASN A 1 76 ? 7.513 -19.338 -31.031 1.00 46.00 76 ASN A CA 1
ATOM 583 C C . ASN A 1 76 ? 8.395 -20.579 -30.763 1.00 46.00 76 ASN A C 1
ATOM 585 O O . ASN A 1 76 ? 9.583 -20.552 -31.082 1.00 46.00 76 ASN A O 1
ATOM 589 N N . PRO A 1 77 ? 7.831 -21.752 -30.412 1.00 46.69 77 PRO A N 1
ATOM 590 C CA . PRO A 1 77 ? 8.557 -23.026 -30.508 1.00 46.69 77 PRO A CA 1
ATOM 591 C C . PRO A 1 77 ? 8.882 -23.465 -31.962 1.00 46.69 77 PRO A C 1
ATOM 593 O O . PRO A 1 77 ? 8.980 -24.652 -32.245 1.00 46.69 77 PRO A O 1
ATOM 596 N N . ALA A 1 78 ? 9.073 -22.538 -32.907 1.00 50.91 78 ALA A N 1
ATOM 597 C CA . ALA A 1 78 ? 9.250 -22.826 -34.332 1.00 50.91 78 ALA A CA 1
ATOM 598 C C . ALA A 1 78 ? 10.624 -22.435 -34.911 1.00 50.91 78 ALA A C 1
ATOM 600 O O . ALA A 1 78 ? 10.796 -22.460 -36.127 1.00 50.91 78 ALA A O 1
ATOM 601 N N . GLN A 1 79 ? 11.627 -22.111 -34.088 1.00 50.12 79 GLN A N 1
ATOM 602 C CA . GLN A 1 79 ? 13.004 -21.893 -34.561 1.00 50.12 79 GLN A CA 1
ATOM 603 C C . GLN A 1 79 ? 13.966 -22.921 -33.960 1.00 50.12 79 GLN A C 1
ATOM 605 O O . GLN A 1 79 ? 14.881 -22.595 -33.215 1.00 50.12 79 GLN A O 1
ATOM 610 N N . GLY A 1 80 ? 13.729 -24.196 -34.276 1.00 45.06 80 GLY A N 1
ATOM 611 C CA . GLY A 1 80 ? 14.578 -25.305 -33.833 1.00 45.06 80 GLY A CA 1
ATOM 612 C C . GLY A 1 80 ? 14.620 -26.516 -34.768 1.00 45.06 80 GLY A C 1
ATOM 613 O O . GLY A 1 80 ? 15.092 -27.564 -34.350 1.00 45.06 80 GLY A O 1
ATOM 614 N N . ILE A 1 81 ? 14.138 -26.418 -36.017 1.00 51.66 81 ILE A N 1
ATOM 615 C CA . ILE A 1 81 ? 14.029 -27.589 -36.917 1.00 51.66 81 ILE A CA 1
ATOM 616 C C . ILE A 1 81 ? 14.670 -27.367 -38.296 1.00 51.66 81 ILE A C 1
ATOM 618 O O . ILE A 1 81 ? 14.188 -27.889 -39.296 1.00 51.66 81 ILE A O 1
ATOM 622 N N . GLN A 1 82 ? 15.767 -26.608 -38.396 1.00 51.19 82 GLN A N 1
ATOM 623 C CA . GLN A 1 82 ? 16.496 -26.518 -39.675 1.00 51.19 82 GLN A CA 1
ATOM 624 C C . GLN A 1 82 ? 17.947 -27.012 -39.641 1.00 51.19 82 GLN A C 1
ATOM 626 O O . GLN A 1 82 ? 18.577 -27.093 -40.692 1.00 51.19 82 GLN A O 1
ATOM 631 N N . GLN A 1 83 ? 18.455 -27.472 -38.490 1.00 55.38 83 GLN A N 1
ATOM 632 C CA . GLN A 1 83 ? 19.815 -28.028 -38.414 1.00 55.38 83 GLN A CA 1
ATOM 633 C C . GLN A 1 83 ? 19.902 -29.562 -38.607 1.00 55.38 83 GLN A C 1
ATOM 635 O O . GLN A 1 83 ? 21.004 -30.084 -38.746 1.00 55.38 83 GLN A O 1
ATOM 640 N N . THR A 1 84 ? 18.789 -30.303 -38.717 1.00 52.31 84 THR A N 1
ATOM 641 C CA . THR A 1 84 ? 18.805 -31.787 -38.824 1.00 52.31 84 THR A CA 1
ATOM 642 C C . THR A 1 84 ? 18.475 -32.305 -40.230 1.00 52.31 84 THR A C 1
ATOM 644 O O . THR A 1 84 ? 17.708 -33.244 -40.396 1.00 52.31 84 THR A O 1
ATOM 647 N N . GLN A 1 85 ? 19.050 -31.711 -41.283 1.00 56.41 85 GLN A N 1
ATOM 648 C CA . GLN A 1 85 ? 18.976 -32.281 -42.647 1.00 56.41 85 GLN A CA 1
ATOM 649 C C . GLN A 1 85 ? 20.294 -32.244 -43.444 1.00 56.41 85 GLN A C 1
ATOM 651 O O . GLN A 1 85 ? 20.274 -32.365 -44.668 1.00 56.41 85 GLN A O 1
ATOM 656 N N . ARG A 1 86 ? 21.461 -32.134 -42.788 1.00 48.72 86 ARG A N 1
ATOM 657 C CA . ARG A 1 86 ? 22.764 -32.276 -43.481 1.00 48.72 86 ARG A CA 1
ATOM 658 C C . ARG A 1 86 ? 23.575 -33.528 -43.151 1.00 48.72 86 ARG A C 1
ATOM 660 O O . ARG A 1 86 ? 24.481 -33.831 -43.910 1.00 48.72 86 ARG A O 1
ATOM 667 N N . VAL A 1 87 ? 23.225 -34.305 -42.123 1.00 52.94 87 VAL A N 1
ATOM 668 C CA . VAL A 1 87 ? 23.971 -35.543 -41.804 1.00 52.94 87 VAL A CA 1
ATOM 669 C C . VAL A 1 87 ? 23.362 -36.797 -42.454 1.00 52.94 87 VAL A C 1
ATOM 671 O O . VAL A 1 87 ? 24.097 -37.713 -42.785 1.00 52.94 87 VAL A O 1
ATOM 674 N N . GLN A 1 88 ? 22.060 -36.817 -42.772 1.00 48.84 88 GLN A N 1
ATOM 675 C CA . GLN A 1 88 ? 21.397 -38.010 -43.343 1.00 48.84 88 GLN A CA 1
ATOM 676 C C . GLN A 1 88 ? 21.186 -37.971 -44.870 1.00 48.84 88 G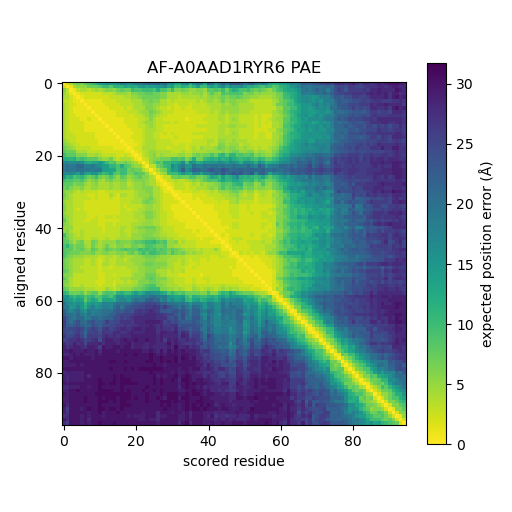LN A C 1
ATOM 678 O O . GLN A 1 88 ? 20.522 -38.847 -45.414 1.00 48.84 88 GLN A O 1
ATOM 683 N N . LYS A 1 89 ? 21.739 -36.982 -45.591 1.00 53.53 89 LYS A N 1
ATOM 684 C CA . LYS A 1 89 ? 21.718 -36.964 -47.071 1.00 53.53 89 LYS A CA 1
ATOM 685 C C . LYS A 1 89 ? 22.986 -37.520 -47.726 1.00 53.53 89 LYS A C 1
ATOM 687 O O . LYS A 1 89 ? 23.018 -37.625 -48.946 1.00 53.53 89 LYS A O 1
ATOM 692 N N . GLN A 1 90 ? 23.997 -37.910 -46.945 1.00 52.41 90 GLN A N 1
ATOM 693 C CA . GLN A 1 90 ? 25.242 -38.466 -47.489 1.00 52.41 90 GLN A CA 1
ATOM 694 C C . GLN A 1 90 ? 25.301 -40.007 -47.449 1.00 52.41 90 GLN A C 1
ATOM 696 O O . GLN A 1 90 ? 26.109 -40.592 -48.159 1.00 52.41 90 GLN A O 1
ATOM 701 N N . THR A 1 91 ? 24.427 -40.685 -46.697 1.00 54.00 91 THR A N 1
ATOM 702 C CA . THR A 1 91 ? 24.441 -42.157 -46.540 1.00 54.00 91 THR A CA 1
ATOM 703 C C . THR A 1 91 ? 23.343 -42.837 -47.363 1.00 54.00 91 THR A C 1
ATOM 705 O O . THR A 1 91 ? 22.601 -43.660 -46.853 1.00 54.00 91 THR A O 1
ATOM 708 N N . VAL A 1 92 ? 23.171 -42.461 -48.630 1.00 56.06 92 VAL A N 1
ATOM 709 C CA . VAL A 1 92 ? 22.359 -43.239 -49.599 1.00 56.06 92 VAL A CA 1
ATOM 710 C C . VAL A 1 92 ? 22.892 -43.152 -51.033 1.00 56.06 92 VAL A C 1
ATOM 712 O O . VAL A 1 92 ? 22.239 -43.606 -51.964 1.00 56.06 92 VAL A O 1
ATOM 715 N N . ILE A 1 93 ? 24.105 -42.630 -51.235 1.00 51.84 93 ILE A N 1
ATOM 716 C CA . ILE A 1 93 ? 24.791 -42.704 -52.534 1.00 51.84 93 ILE A CA 1
ATOM 717 C C . ILE A 1 93 ? 26.073 -43.509 -52.334 1.00 51.84 93 ILE A C 1
ATOM 719 O O . ILE A 1 93 ? 27.186 -42.992 -52.316 1.00 51.84 93 ILE A O 1
ATOM 723 N N . SER A 1 94 ? 25.884 -44.794 -52.055 1.00 54.44 94 SER A N 1
ATOM 724 C CA . SER A 1 94 ? 26.909 -45.835 -52.143 1.00 54.44 94 SER A CA 1
ATOM 725 C C . SER A 1 94 ? 26.208 -47.144 -52.511 1.00 54.44 94 SER A C 1
ATOM 727 O O . SER A 1 94 ? 26.114 -48.066 -51.704 1.00 54.44 94 SER A O 1
ATOM 729 N N . LEU A 1 95 ? 25.632 -47.162 -53.713 1.00 51.00 95 LEU A N 1
ATOM 730 C CA . LEU A 1 95 ? 25.645 -48.345 -54.566 1.00 51.00 95 LEU A CA 1
ATOM 731 C C . LEU A 1 95 ? 26.505 -48.003 -55.779 1.00 51.00 95 LEU A C 1
ATOM 733 O O . LEU A 1 95 ? 26.301 -46.890 -56.316 1.00 51.00 95 LEU A O 1
#

Secondary structure (DSSP, 8-state):
-HHHHHHHHHHHHHHHHHHHHH-TTS-----HHHHHHHHHHHHHH--THHHHHHHHHTT-TT--------------TTSSSSSSSSSTTSTT---

Radius of gyration: 26.27 Å; Cα contacts (8 Å, |Δi|>4): 36; chains: 1; bounding box: 48×59×69 Å